Protein AF-A0A8T7J4Q7-F1 (afdb_monomer_lite)

Structure (mmCIF, N/CA/C/O backbone):
data_AF-A0A8T7J4Q7-F1
#
_entry.id   AF-A0A8T7J4Q7-F1
#
loop_
_atom_site.group_PDB
_atom_site.id
_atom_site.type_symbol
_atom_site.label_atom_id
_atom_site.label_alt_id
_atom_site.label_comp_id
_atom_site.label_asym_id
_atom_site.label_entity_id
_atom_site.label_seq_id
_atom_site.pdbx_PDB_ins_code
_atom_site.Cartn_x
_atom_site.Cartn_y
_atom_site.Cartn_z
_atom_site.occupancy
_atom_site.B_iso_or_equiv
_atom_site.auth_seq_id
_atom_site.auth_comp_id
_atom_site.auth_asym_id
_atom_site.auth_atom_id
_atom_site.pdbx_PDB_model_num
ATOM 1 N N . MET A 1 1 ? 17.134 2.508 3.965 1.00 39.41 1 MET A N 1
ATOM 2 C CA . MET A 1 1 ? 16.760 1.079 3.930 1.00 39.41 1 MET A CA 1
ATOM 3 C C . MET A 1 1 ? 16.184 0.711 5.296 1.00 39.41 1 MET A C 1
ATOM 5 O O . MET A 1 1 ? 16.938 0.363 6.190 1.00 39.41 1 MET A O 1
ATOM 9 N N . PHE A 1 2 ? 14.876 0.899 5.500 1.00 41.16 2 PHE A N 1
ATOM 10 C CA . PHE A 1 2 ? 14.190 0.478 6.729 1.00 41.16 2 PHE A CA 1
ATOM 11 C C . PHE A 1 2 ? 13.672 -0.945 6.510 1.00 41.16 2 PHE A C 1
ATOM 13 O O . PHE A 1 2 ? 12.600 -1.142 5.948 1.00 41.16 2 PHE A O 1
ATOM 20 N N . TRP A 1 3 ? 14.474 -1.939 6.886 1.00 44.91 3 TRP A N 1
ATOM 21 C CA . TRP A 1 3 ? 14.018 -3.321 7.006 1.00 44.91 3 TRP A CA 1
ATOM 22 C C . TRP A 1 3 ? 13.414 -3.482 8.401 1.00 44.91 3 TRP A C 1
ATOM 24 O O . TRP A 1 3 ? 14.116 -3.812 9.352 1.00 44.91 3 TRP A O 1
ATOM 34 N N . ILE A 1 4 ? 12.117 -3.205 8.539 1.00 50.28 4 ILE A N 1
ATOM 35 C CA . ILE A 1 4 ? 11.367 -3.715 9.691 1.00 50.28 4 ILE A CA 1
ATOM 36 C C . ILE A 1 4 ? 11.291 -5.225 9.479 1.00 50.28 4 ILE A C 1
ATOM 38 O O . ILE A 1 4 ? 10.719 -5.696 8.495 1.00 50.28 4 ILE A O 1
ATOM 42 N N . SER A 1 5 ? 11.942 -5.987 10.354 1.00 59.53 5 SER A N 1
ATOM 43 C CA . SER A 1 5 ? 11.897 -7.445 10.283 1.00 59.53 5 SER A CA 1
ATOM 44 C C . SER A 1 5 ? 10.455 -7.919 10.508 1.00 59.53 5 SER A C 1
ATOM 46 O O . SER A 1 5 ? 9.722 -7.346 11.315 1.00 59.53 5 SER A O 1
ATOM 48 N N . LEU A 1 6 ? 10.027 -8.985 9.820 1.00 50.75 6 LEU A N 1
ATOM 49 C CA . LEU A 1 6 ? 8.694 -9.587 10.013 1.00 50.75 6 LEU A CA 1
ATOM 50 C C . LEU A 1 6 ? 8.395 -9.864 11.503 1.00 50.75 6 LEU A C 1
ATOM 52 O O . LEU A 1 6 ? 7.254 -9.785 11.946 1.00 50.75 6 LEU A O 1
ATOM 56 N N . GLN A 1 7 ? 9.444 -10.132 12.283 1.00 51.78 7 GLN A N 1
ATOM 57 C CA . GLN A 1 7 ? 9.413 -10.344 13.728 1.00 51.78 7 GLN A CA 1
ATOM 58 C C . GLN A 1 7 ? 9.022 -9.087 14.528 1.00 51.78 7 GLN A C 1
ATOM 60 O O . GLN A 1 7 ? 8.277 -9.198 15.500 1.00 51.78 7 GLN A O 1
ATOM 65 N N . GLU A 1 8 ? 9.458 -7.897 14.107 1.00 57.12 8 GLU A N 1
ATOM 66 C CA . GLU A 1 8 ? 9.048 -6.619 14.710 1.00 57.12 8 GLU A CA 1
ATOM 67 C C . GLU A 1 8 ? 7.617 -6.221 14.329 1.00 57.12 8 GLU A C 1
ATOM 69 O O . GLU A 1 8 ? 6.900 -5.611 15.117 1.00 57.12 8 GLU A O 1
ATOM 74 N N . LEU A 1 9 ? 7.147 -6.648 13.157 1.00 53.03 9 LEU A N 1
ATOM 75 C CA . LEU A 1 9 ? 5.741 -6.514 12.765 1.00 53.03 9 LEU A CA 1
ATOM 76 C C . LEU A 1 9 ? 4.823 -7.379 13.649 1.00 53.03 9 LEU A C 1
ATOM 78 O O . LEU A 1 9 ? 3.752 -6.933 14.061 1.00 53.03 9 LEU A O 1
ATOM 82 N N . PHE A 1 10 ? 5.263 -8.589 14.015 1.00 52.47 10 PHE A N 1
ATOM 83 C CA . PHE A 1 10 ? 4.540 -9.459 14.951 1.00 52.47 10 PHE A CA 1
ATOM 84 C C . PHE A 1 10 ? 4.626 -8.996 16.415 1.00 52.47 10 PHE A C 1
ATOM 86 O O . PHE A 1 10 ? 3.676 -9.213 17.172 1.00 52.47 10 PHE A O 1
ATOM 93 N N . SER A 1 11 ? 5.702 -8.316 16.828 1.00 56.88 11 SER A N 1
ATOM 94 C CA . SER A 1 11 ? 5.847 -7.787 18.196 1.00 56.88 11 SER A CA 1
ATOM 95 C C . SER A 1 11 ? 4.951 -6.573 18.489 1.00 56.88 11 SER A C 1
ATOM 97 O O . SER A 1 11 ? 4.742 -6.236 19.654 1.00 56.88 11 SER A O 1
ATOM 99 N N . LEU A 1 12 ? 4.343 -5.969 17.460 1.00 56.09 12 LEU A N 1
ATOM 100 C CA . LEU A 1 12 ? 3.261 -4.981 17.585 1.00 56.09 12 LEU A CA 1
ATOM 101 C C . LEU A 1 12 ? 1.886 -5.621 17.850 1.00 56.09 12 LEU A C 1
ATOM 103 O O . LEU A 1 12 ? 0.950 -4.933 18.261 1.00 56.09 12 LEU A O 1
ATOM 107 N N . GLY A 1 13 ? 1.753 -6.939 17.666 1.00 56.69 13 GLY A N 1
ATOM 108 C CA . GLY A 1 13 ? 0.523 -7.696 17.920 1.00 56.69 13 GLY A CA 1
ATOM 109 C C . GLY A 1 13 ? -0.084 -7.470 19.317 1.00 56.69 13 GLY A C 1
ATOM 110 O O . GLY A 1 13 ? -1.283 -7.203 19.404 1.00 56.69 13 GLY A O 1
ATOM 111 N N . PRO A 1 14 ? 0.703 -7.481 20.411 1.00 56.59 14 PRO A N 1
ATOM 112 C C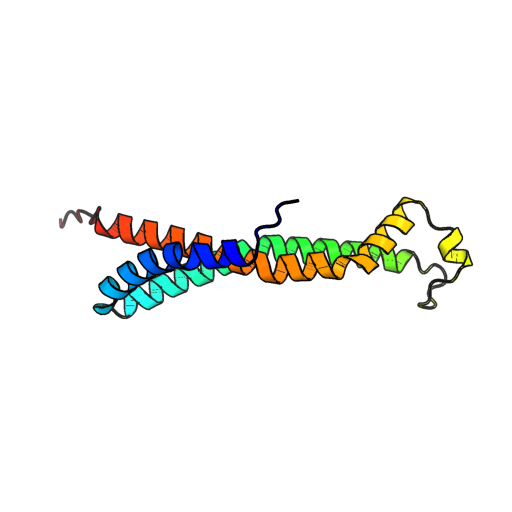A . PRO A 1 14 ? 0.230 -7.144 21.754 1.00 56.59 14 PRO A CA 1
ATOM 113 C C . PRO A 1 14 ? -0.262 -5.694 21.887 1.00 56.59 14 PRO A C 1
ATOM 115 O O . PRO A 1 14 ? -1.269 -5.448 22.549 1.00 56.59 14 PRO A O 1
ATOM 118 N N . PHE A 1 15 ? 0.395 -4.735 21.222 1.00 56.47 15 PHE A N 1
ATOM 119 C CA . PHE A 1 15 ? 0.007 -3.317 21.243 1.00 56.47 15 PHE A CA 1
ATOM 120 C C . PHE A 1 15 ? -1.309 -3.043 20.509 1.00 56.47 15 PHE A C 1
ATOM 122 O O . PHE A 1 15 ? -2.003 -2.088 20.847 1.00 56.47 15 PHE A O 1
ATOM 129 N N . LEU A 1 16 ? -1.684 -3.891 19.549 1.00 57.06 16 LEU A N 1
ATOM 130 C CA . LEU A 1 16 ? -2.995 -3.873 18.892 1.00 57.06 16 LEU A CA 1
ATOM 131 C C . LEU A 1 16 ? -4.040 -4.664 19.684 1.00 57.06 16 LEU A C 1
ATOM 133 O O . LEU A 1 16 ? -5.187 -4.234 19.808 1.00 57.06 16 LEU A O 1
ATOM 137 N N . ALA A 1 17 ? -3.643 -5.797 20.265 1.00 59.12 17 ALA A N 1
ATOM 138 C CA . ALA A 1 17 ? -4.536 -6.678 21.005 1.00 59.12 17 ALA A CA 1
ATOM 139 C C . ALA A 1 17 ? -5.095 -6.024 22.273 1.00 59.12 17 ALA A C 1
ATOM 141 O O . ALA A 1 17 ? -6.263 -6.229 22.578 1.00 59.12 17 ALA A O 1
ATOM 142 N N . ILE A 1 18 ? -4.312 -5.214 22.991 1.00 60.59 18 ILE A N 1
ATOM 143 C CA . ILE A 1 18 ? -4.755 -4.535 24.221 1.00 60.59 18 ILE A CA 1
ATOM 144 C C . ILE A 1 18 ? -5.899 -3.535 23.956 1.00 60.59 18 ILE A C 1
ATOM 146 O O . ILE A 1 18 ? -6.964 -3.690 24.560 1.00 60.59 18 ILE A O 1
ATOM 150 N N . PRO A 1 19 ? -5.768 -2.544 23.053 1.00 62.34 19 PRO A N 1
ATOM 151 C CA . PRO A 1 19 ? -6.861 -1.624 22.754 1.00 62.34 19 PRO A CA 1
ATOM 152 C C . PRO A 1 19 ? -8.058 -2.336 22.112 1.00 62.34 19 PRO A C 1
ATOM 154 O O . PRO A 1 19 ? -9.194 -2.059 22.493 1.00 62.34 19 PRO A O 1
ATOM 157 N N . ILE A 1 20 ? -7.831 -3.318 21.229 1.00 63.97 20 ILE A N 1
ATOM 158 C CA . ILE A 1 20 ? -8.913 -4.138 20.662 1.00 63.97 20 ILE A CA 1
ATOM 159 C C . ILE A 1 20 ? -9.635 -4.930 21.759 1.00 63.97 20 ILE A C 1
ATOM 161 O O . ILE A 1 20 ? -10.859 -4.982 21.755 1.00 63.97 20 ILE A O 1
ATOM 165 N N . PHE A 1 21 ? -8.926 -5.516 22.725 1.00 63.06 21 PHE A N 1
ATOM 166 C CA . PHE A 1 21 ? -9.514 -6.271 23.832 1.00 63.06 21 PHE A CA 1
ATOM 167 C C . PHE A 1 21 ? -10.349 -5.371 24.745 1.00 63.06 21 PHE A C 1
ATOM 169 O O . PHE A 1 21 ? -11.492 -5.711 25.047 1.00 63.06 21 PHE A O 1
ATOM 176 N N . PHE A 1 22 ? -9.842 -4.193 25.120 1.00 62.59 22 PHE A N 1
ATOM 177 C CA . PHE A 1 22 ? -10.593 -3.227 25.928 1.00 62.59 22 PHE A CA 1
ATOM 178 C C . PHE A 1 22 ? -11.835 -2.704 25.197 1.00 62.59 22 PHE A C 1
ATOM 180 O O . PHE A 1 22 ? -12.916 -2.648 25.787 1.00 62.59 22 PHE A O 1
ATOM 187 N N . VAL A 1 23 ? -11.722 -2.400 23.901 1.00 61.69 23 VAL A N 1
ATOM 188 C CA . VAL A 1 23 ? -12.867 -2.009 23.069 1.00 61.69 23 VAL A CA 1
ATOM 189 C C . VAL A 1 23 ? -13.857 -3.168 22.947 1.00 61.69 23 VAL A C 1
ATOM 191 O O . VAL A 1 23 ? -15.039 -2.966 23.193 1.00 61.69 23 VAL A O 1
ATOM 194 N N . CYS A 1 24 ? -13.414 -4.392 22.659 1.00 59.53 24 CYS A N 1
ATOM 195 C CA . CYS A 1 24 ? -14.267 -5.577 22.532 1.00 59.53 24 CYS A CA 1
ATOM 196 C C . CYS A 1 24 ? -14.989 -5.941 23.834 1.00 59.53 24 CYS A C 1
ATOM 198 O O . CYS A 1 24 ? -16.175 -6.262 23.788 1.00 59.53 24 CYS A O 1
ATOM 200 N N . VAL A 1 25 ? -14.321 -5.867 24.990 1.00 61.28 25 VAL A N 1
ATOM 201 C CA . VAL A 1 25 ? -14.928 -6.109 26.311 1.00 61.28 25 VAL A CA 1
ATOM 202 C C . VAL A 1 25 ? -16.000 -5.061 26.615 1.00 61.28 25 VAL A C 1
ATOM 204 O O . VAL A 1 25 ? -17.070 -5.413 27.108 1.00 61.28 25 VAL A O 1
ATOM 207 N N . TRP A 1 26 ? -15.772 -3.796 26.256 1.00 58.22 26 TRP A N 1
ATOM 208 C CA . TRP A 1 26 ? -16.716 -2.709 26.535 1.00 58.22 26 TRP A CA 1
ATOM 209 C C . TRP A 1 26 ? -17.878 -2.643 25.530 1.00 58.22 26 TRP A C 1
ATOM 211 O O . TRP A 1 26 ? -19.033 -2.388 25.871 1.00 58.22 26 TRP A O 1
ATOM 221 N N . VAL A 1 27 ? -17.597 -2.969 24.273 1.00 54.69 27 VAL A N 1
ATOM 222 C CA . VAL A 1 27 ? -18.572 -3.080 23.189 1.00 54.69 27 VAL A CA 1
ATOM 223 C C . VAL A 1 27 ? -19.431 -4.345 23.304 1.00 54.69 27 VAL A C 1
ATOM 225 O O . VAL A 1 27 ? -20.530 -4.380 22.745 1.00 54.69 27 VAL A O 1
ATOM 228 N N . ARG A 1 28 ? -19.007 -5.353 24.079 1.00 49.62 28 ARG A N 1
ATOM 229 C CA . ARG A 1 28 ? -19.742 -6.609 24.327 1.00 49.62 28 ARG A CA 1
ATOM 230 C C . ARG A 1 28 ? -21.185 -6.396 24.816 1.00 49.62 28 ARG A C 1
ATOM 232 O O . ARG A 1 28 ? -22.010 -7.286 24.645 1.00 49.62 28 ARG A O 1
ATOM 239 N N . GLY A 1 29 ? -21.523 -5.210 25.338 1.00 54.88 29 GLY A N 1
ATOM 240 C CA . GLY A 1 29 ? -22.896 -4.817 25.688 1.00 54.88 29 GLY A CA 1
ATOM 241 C C . GLY A 1 29 ? -23.720 -4.130 24.581 1.00 54.88 29 GLY A C 1
ATOM 242 O O . GLY A 1 29 ? -24.930 -3.983 24.727 1.00 54.88 29 GLY A O 1
ATOM 243 N N . ARG A 1 30 ? -23.118 -3.681 23.468 1.00 61.22 30 ARG A N 1
ATOM 244 C CA . ARG A 1 30 ? -23.790 -2.928 22.389 1.00 61.22 30 ARG A CA 1
ATOM 245 C C .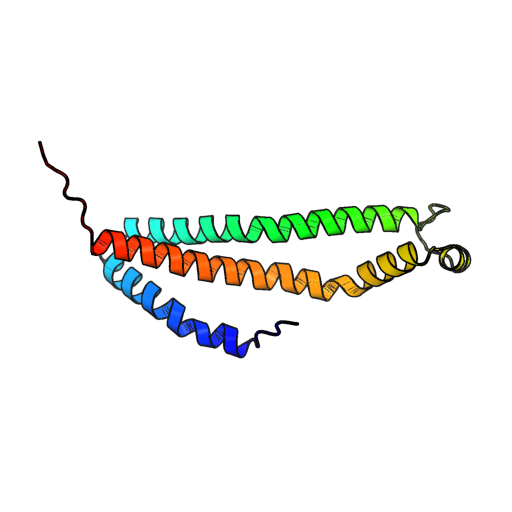 ARG A 1 30 ? -23.241 -3.316 21.011 1.00 61.22 30 ARG A C 1
ATOM 247 O O . ARG A 1 30 ? -22.346 -2.654 20.493 1.00 61.22 30 ARG A O 1
ATOM 254 N N . LYS A 1 31 ? -23.857 -4.311 20.355 1.00 62.56 31 LYS A N 1
ATOM 255 C CA . LYS A 1 31 ? -23.528 -4.768 18.979 1.00 62.56 31 LYS A CA 1
ATOM 256 C C . LYS A 1 31 ? -23.307 -3.622 17.971 1.00 62.56 31 LYS A C 1
ATOM 258 O O . LYS A 1 31 ? -22.412 -3.698 17.138 1.00 62.56 31 LYS A O 1
ATOM 263 N N . ARG A 1 32 ? -24.070 -2.526 18.084 1.00 67.31 32 ARG A N 1
ATOM 264 C CA . ARG A 1 32 ? -23.936 -1.327 17.230 1.00 67.31 32 ARG A CA 1
ATOM 265 C C . ARG A 1 32 ? -22.586 -0.607 17.379 1.00 67.31 32 ARG A C 1
ATOM 267 O O . ARG A 1 32 ? -22.095 -0.042 16.411 1.00 67.31 32 ARG A O 1
ATOM 274 N N . GLY A 1 33 ? -21.978 -0.635 18.567 1.00 68.56 33 GLY A N 1
ATOM 275 C CA . GLY A 1 33 ? -20.671 -0.023 18.822 1.00 68.56 33 GLY A CA 1
ATOM 276 C C . GLY A 1 33 ? -19.520 -0.771 18.148 1.00 68.56 33 GLY A C 1
ATOM 277 O O . GLY A 1 33 ? -18.585 -0.128 17.683 1.00 68.56 33 GLY A O 1
ATOM 278 N N . PHE A 1 34 ? -19.626 -2.102 18.035 1.00 72.44 34 PHE A N 1
ATOM 279 C CA . PHE A 1 34 ? -18.617 -2.942 17.376 1.00 72.44 34 PHE A CA 1
ATOM 280 C C . PHE A 1 34 ? -18.585 -2.678 15.887 1.00 72.44 34 PHE A C 1
ATOM 282 O O . PHE A 1 34 ? -17.531 -2.413 15.323 1.00 72.44 34 PHE A O 1
ATOM 289 N N . VAL A 1 35 ? -19.768 -2.710 15.272 1.00 78.19 35 VAL A N 1
ATOM 290 C CA . VAL A 1 35 ? -19.924 -2.473 13.840 1.00 78.19 35 VAL A CA 1
ATOM 291 C C . VAL A 1 35 ? -19.423 -1.075 13.486 1.00 78.19 35 VAL A C 1
ATOM 293 O O . VAL A 1 35 ? -18.666 -0.937 12.535 1.00 78.19 35 VAL A O 1
ATOM 296 N N . GLY A 1 36 ? -19.755 -0.056 14.288 1.00 79.19 36 GLY A N 1
ATOM 297 C CA . GLY A 1 36 ? -19.255 1.304 14.075 1.00 79.19 36 GLY A CA 1
ATOM 298 C C . GLY A 1 36 ? -17.733 1.424 14.201 1.00 79.19 36 GLY A C 1
ATOM 299 O O . GLY A 1 36 ? -17.112 2.095 13.384 1.00 79.19 36 GLY A O 1
ATOM 300 N N . PHE A 1 37 ? -17.127 0.750 15.182 1.00 81.88 37 PHE A N 1
ATOM 301 C CA . PHE A 1 37 ? -15.671 0.723 15.341 1.00 81.88 37 PHE A CA 1
ATOM 302 C C . PHE A 1 37 ? -14.988 0.018 14.165 1.00 81.88 37 PHE A C 1
ATOM 304 O O . PHE A 1 37 ? -14.113 0.598 13.530 1.00 81.88 37 PHE A O 1
ATOM 311 N N . ALA A 1 38 ? -15.421 -1.202 13.837 1.00 80.88 38 ALA A N 1
ATOM 312 C CA . ALA A 1 38 ? -14.860 -1.974 12.736 1.00 80.88 38 ALA A CA 1
ATOM 313 C C . ALA A 1 38 ? -14.984 -1.209 11.412 1.00 80.88 38 ALA A C 1
ATOM 315 O O . ALA A 1 38 ? -14.008 -1.082 10.682 1.00 80.88 38 ALA A O 1
ATOM 316 N N . MET A 1 39 ? -16.154 -0.628 11.138 1.00 85.06 39 MET A N 1
ATOM 317 C CA . MET A 1 39 ? -16.385 0.163 9.933 1.00 85.06 39 MET A CA 1
ATOM 318 C C . MET A 1 39 ? -15.484 1.403 9.878 1.00 85.06 39 MET A C 1
ATOM 320 O O . MET A 1 39 ? -14.904 1.670 8.832 1.00 85.06 39 MET A O 1
ATOM 324 N N . ALA A 1 40 ? -15.305 2.124 10.991 1.00 85.19 40 ALA A N 1
ATOM 325 C CA . ALA A 1 40 ? -14.397 3.270 11.050 1.00 85.19 40 ALA A CA 1
ATOM 326 C C . ALA A 1 40 ? -12.937 2.866 10.786 1.00 85.19 40 ALA A C 1
ATOM 328 O O . ALA A 1 40 ? -12.249 3.532 10.014 1.00 85.19 40 ALA A O 1
ATOM 329 N N . VAL A 1 41 ? -12.482 1.756 11.378 1.00 87.31 41 VAL A N 1
ATOM 330 C CA . VAL A 1 41 ? -11.125 1.229 11.173 1.00 87.31 41 VAL A CA 1
ATOM 331 C C . VAL A 1 41 ? -10.916 0.806 9.722 1.00 87.31 41 VAL A C 1
ATOM 333 O O . VAL A 1 41 ? -9.944 1.238 9.110 1.00 87.31 41 VAL A O 1
ATOM 336 N N . PHE A 1 42 ? -11.824 0.008 9.153 1.00 87.19 42 PHE A N 1
ATOM 337 C CA . PHE A 1 42 ? -11.703 -0.470 7.774 1.00 87.19 42 PHE A CA 1
ATOM 338 C C . PHE A 1 42 ? -11.755 0.668 6.756 1.00 87.19 42 PHE A C 1
ATOM 340 O O . PHE A 1 42 ? -10.934 0.695 5.844 1.00 87.19 42 PHE A O 1
ATOM 347 N N . LEU A 1 43 ? -12.680 1.619 6.917 1.00 91.62 43 LEU A N 1
ATOM 348 C CA . LEU A 1 43 ? -12.808 2.745 5.992 1.00 91.62 43 LEU A CA 1
ATOM 349 C C . LEU A 1 43 ? -11.567 3.646 6.048 1.00 91.62 43 LEU A C 1
ATOM 351 O O . LEU A 1 43 ? -11.030 4.021 5.011 1.00 91.62 43 LEU A O 1
ATOM 355 N N . SER A 1 44 ? -11.080 3.947 7.255 1.00 91.00 44 SER A N 1
ATOM 356 C CA . SER A 1 44 ? -9.854 4.727 7.453 1.00 91.00 44 SER A CA 1
ATOM 357 C C . SER A 1 44 ? -8.637 4.011 6.865 1.00 91.00 44 SER A C 1
ATOM 359 O O . SER A 1 44 ? -7.853 4.622 6.141 1.00 91.00 44 SER A O 1
ATOM 361 N N . ALA A 1 45 ? -8.505 2.706 7.110 1.00 89.00 45 ALA A N 1
ATOM 362 C CA . ALA A 1 45 ? -7.392 1.921 6.593 1.00 89.00 45 ALA A CA 1
ATOM 363 C C . ALA A 1 45 ? -7.403 1.874 5.060 1.00 89.00 45 ALA A C 1
ATOM 365 O O . ALA A 1 45 ? -6.358 2.066 4.447 1.00 89.00 45 ALA A O 1
ATOM 366 N N . ALA A 1 46 ? -8.577 1.686 4.450 1.00 89.62 46 ALA A N 1
ATOM 367 C CA . ALA A 1 46 ? -8.737 1.684 2.999 1.00 89.62 46 ALA A CA 1
ATOM 368 C C . ALA A 1 46 ? -8.378 3.039 2.373 1.00 89.62 46 ALA A C 1
ATOM 370 O O . ALA A 1 46 ? -7.704 3.082 1.351 1.00 89.62 46 ALA A O 1
ATOM 371 N N . LEU A 1 47 ? -8.786 4.151 2.990 1.00 92.50 47 LEU A N 1
ATOM 372 C CA . LEU A 1 47 ? -8.457 5.490 2.493 1.00 92.50 47 LEU A CA 1
ATOM 373 C C . LEU A 1 47 ? -6.956 5.787 2.589 1.00 92.50 47 LEU A C 1
ATOM 375 O O . LEU A 1 47 ? -6.372 6.323 1.651 1.00 92.50 47 LEU A O 1
ATOM 379 N N . ILE A 1 48 ? -6.325 5.417 3.705 1.00 90.12 48 ILE A N 1
ATOM 380 C CA . ILE A 1 48 ? -4.888 5.633 3.916 1.00 90.12 48 ILE A CA 1
ATOM 381 C C . ILE A 1 48 ? -4.060 4.760 2.966 1.00 90.12 48 ILE A C 1
ATOM 383 O O . ILE A 1 48 ? -3.062 5.235 2.427 1.00 90.12 48 ILE A O 1
ATOM 387 N N . SER A 1 49 ? -4.457 3.504 2.736 1.00 91.38 49 SER A N 1
ATOM 388 C CA . SER A 1 49 ? -3.734 2.603 1.832 1.00 91.38 49 SER A CA 1
ATOM 389 C C . SER A 1 49 ? -3.978 2.904 0.353 1.00 91.38 49 SER A C 1
ATOM 391 O O . SER A 1 49 ? -3.105 2.622 -0.464 1.00 91.38 49 SER A O 1
ATOM 393 N N . ALA A 1 50 ? -5.112 3.516 -0.006 1.00 90.38 50 ALA A N 1
ATOM 394 C CA . ALA A 1 50 ? -5.430 3.846 -1.393 1.00 90.38 50 ALA A CA 1
ATOM 395 C C . ALA A 1 50 ? -4.416 4.809 -2.025 1.00 90.38 50 ALA A C 1
ATOM 397 O O . ALA A 1 50 ? -4.059 4.628 -3.183 1.00 90.38 50 ALA A O 1
ATOM 398 N N . ILE A 1 51 ? -3.921 5.804 -1.281 1.00 90.31 51 ILE A N 1
ATOM 399 C CA . ILE A 1 51 ? -2.987 6.818 -1.802 1.00 90.31 51 ILE A CA 1
ATOM 400 C C . ILE A 1 51 ? -1.671 6.203 -2.318 1.00 90.31 51 ILE A C 1
ATOM 402 O O . ILE A 1 51 ? -1.359 6.399 -3.491 1.00 90.31 51 ILE A O 1
ATOM 406 N N . PRO A 1 52 ? -0.885 5.462 -1.510 1.00 89.19 52 PRO A N 1
ATOM 407 C CA . PRO A 1 52 ? 0.369 4.872 -1.979 1.00 89.19 52 PRO A CA 1
ATOM 408 C C . PRO A 1 52 ? 0.151 3.825 -3.077 1.00 89.19 52 PRO A C 1
ATOM 410 O O . PRO A 1 52 ? 0.979 3.718 -3.976 1.00 89.19 52 PRO A O 1
ATOM 413 N N . ILE A 1 53 ? -0.969 3.094 -3.042 1.00 90.31 53 ILE A N 1
ATOM 414 C CA . ILE A 1 53 ? -1.330 2.146 -4.103 1.00 90.31 53 ILE A CA 1
ATOM 415 C C . ILE A 1 53 ? -1.609 2.888 -5.416 1.00 90.31 53 ILE A C 1
ATOM 417 O O . ILE A 1 53 ? -1.092 2.498 -6.456 1.00 90.31 53 ILE A O 1
ATOM 421 N N . LEU A 1 54 ? -2.383 3.974 -5.382 1.00 92.31 54 LEU A N 1
ATOM 422 C CA . LEU A 1 54 ? -2.665 4.790 -6.566 1.00 92.31 54 LEU A CA 1
ATOM 423 C C . LEU A 1 54 ? -1.398 5.424 -7.137 1.00 92.31 54 LEU A C 1
ATOM 425 O O . LEU A 1 54 ? -1.216 5.413 -8.347 1.00 92.31 54 LEU A O 1
ATOM 429 N N . LEU A 1 55 ? -0.518 5.949 -6.282 1.00 90.12 55 LEU A N 1
ATOM 430 C CA . LEU A 1 55 ? 0.757 6.517 -6.721 1.00 90.12 55 LEU A CA 1
ATOM 431 C C . LEU A 1 55 ? 1.637 5.471 -7.408 1.00 90.12 55 LEU A C 1
ATOM 433 O O . LEU A 1 55 ? 2.231 5.776 -8.436 1.00 90.12 55 LEU A O 1
ATOM 437 N N . LEU A 1 56 ? 1.676 4.242 -6.884 1.00 90.50 5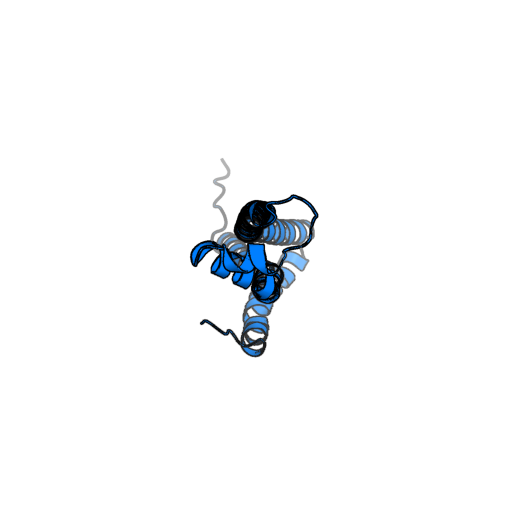6 LEU A N 1
ATOM 438 C CA . LEU A 1 56 ? 2.378 3.139 -7.536 1.00 90.50 56 LEU A CA 1
ATOM 439 C C . LEU A 1 56 ? 1.766 2.820 -8.907 1.00 90.50 56 LEU A C 1
ATOM 441 O O . LEU A 1 56 ? 2.500 2.696 -9.875 1.00 90.50 56 LEU A O 1
ATOM 445 N N . LEU A 1 57 ? 0.437 2.729 -9.007 1.00 89.75 57 LEU A N 1
ATOM 446 C CA . LEU A 1 57 ? -0.241 2.435 -10.275 1.00 89.75 57 LEU A CA 1
ATOM 447 C C . LEU A 1 57 ? -0.009 3.522 -11.334 1.00 89.75 57 LEU A C 1
ATOM 449 O O . LEU A 1 57 ? 0.127 3.207 -12.512 1.00 89.75 57 LEU A O 1
ATOM 453 N N . ILE A 1 58 ? 0.038 4.792 -10.926 1.00 91.31 58 ILE A N 1
ATOM 454 C CA . ILE A 1 58 ? 0.348 5.910 -11.829 1.00 91.31 58 ILE A CA 1
ATOM 455 C C . ILE A 1 58 ? 1.793 5.814 -12.326 1.00 91.31 58 ILE A C 1
ATOM 457 O O . ILE A 1 58 ? 2.037 5.993 -13.515 1.00 91.31 58 ILE A O 1
ATOM 461 N N . ASP A 1 59 ? 2.733 5.526 -11.427 1.00 89.06 59 ASP A N 1
ATOM 462 C CA . ASP A 1 59 ? 4.149 5.362 -11.764 1.00 89.06 59 ASP A CA 1
ATOM 463 C C . ASP A 1 59 ? 4.373 4.168 -12.705 1.00 89.06 59 ASP A C 1
ATOM 465 O O . ASP A 1 59 ? 5.089 4.284 -13.693 1.00 89.06 59 ASP A O 1
ATOM 469 N N . GLU A 1 60 ? 3.686 3.049 -12.461 1.00 88.69 60 GLU A N 1
ATOM 470 C CA . GLU A 1 60 ? 3.696 1.888 -13.356 1.00 88.69 60 GLU A CA 1
ATOM 471 C C . GLU A 1 60 ? 3.142 2.226 -14.739 1.00 88.69 60 GLU A C 1
ATOM 473 O O . GLU A 1 60 ? 3.759 1.885 -15.743 1.00 88.69 60 GLU A O 1
ATOM 478 N N . TRP A 1 61 ? 2.013 2.932 -14.799 1.00 89.06 61 TRP A N 1
ATOM 479 C CA . TRP A 1 61 ? 1.421 3.335 -16.069 1.00 89.06 61 TRP A CA 1
ATOM 480 C C . TRP A 1 61 ? 2.343 4.260 -16.867 1.00 89.06 61 TRP A C 1
ATOM 482 O O . TRP A 1 61 ? 2.447 4.131 -18.085 1.00 89.06 61 TRP A O 1
ATOM 492 N N . HIS A 1 62 ? 3.038 5.176 -16.190 1.00 89.25 62 HIS A N 1
ATOM 493 C CA . HIS A 1 62 ? 4.005 6.055 -16.837 1.00 89.25 62 HIS A CA 1
ATOM 494 C C . HIS A 1 62 ? 5.221 5.277 -17.358 1.00 89.25 62 HIS A C 1
ATOM 496 O O . HIS A 1 62 ? 5.610 5.449 -18.510 1.00 89.25 62 HIS A O 1
ATOM 502 N N . LEU A 1 63 ? 5.762 4.363 -16.550 1.00 88.56 63 LEU A N 1
ATOM 503 C CA . LEU A 1 63 ? 6.894 3.519 -16.923 1.00 88.56 63 LEU A CA 1
ATOM 504 C C . LEU A 1 63 ? 6.561 2.590 -18.101 1.00 88.56 63 LEU A C 1
ATOM 506 O O . LEU A 1 63 ? 7.374 2.420 -19.005 1.00 88.56 63 LEU A O 1
ATOM 510 N N . GLU A 1 64 ? 5.354 2.018 -18.128 1.00 87.25 64 GLU A N 1
ATOM 511 C CA . GLU A 1 64 ? 4.871 1.213 -19.256 1.00 87.25 64 GLU A CA 1
ATOM 512 C C . GLU A 1 64 ? 4.782 2.028 -20.548 1.00 87.25 64 GLU A C 1
ATOM 514 O O . GLU A 1 64 ? 5.144 1.524 -21.610 1.00 87.25 64 GLU A O 1
ATOM 519 N N . GLN A 1 65 ? 4.345 3.289 -20.471 1.00 87.69 65 GLN A N 1
ATOM 520 C CA . GLN A 1 65 ? 4.327 4.174 -21.637 1.00 87.69 65 GLN A CA 1
ATOM 521 C C . GLN A 1 65 ? 5.730 4.464 -22.157 1.00 87.69 65 GLN A C 1
ATOM 523 O O . GLN A 1 65 ? 5.944 4.401 -23.362 1.00 87.69 65 GLN A O 1
ATOM 528 N N . GLU A 1 66 ? 6.682 4.762 -21.275 1.00 86.88 66 GLU A N 1
ATOM 529 C CA . GLU A 1 66 ? 8.063 5.016 -21.689 1.00 86.88 66 GLU A CA 1
ATOM 530 C C . GLU A 1 66 ? 8.708 3.783 -22.322 1.00 86.88 66 GLU A C 1
ATOM 532 O O . GLU A 1 66 ? 9.404 3.897 -23.326 1.00 86.88 66 GLU A O 1
ATOM 537 N N . ILE A 1 67 ? 8.427 2.593 -21.794 1.00 86.69 67 ILE A N 1
ATOM 538 C CA . ILE A 1 67 ? 8.986 1.341 -22.313 1.00 86.69 67 ILE A CA 1
ATOM 539 C C . ILE A 1 67 ? 8.349 0.938 -23.636 1.00 86.69 67 ILE A C 1
ATOM 541 O O . ILE A 1 67 ? 9.043 0.429 -24.515 1.00 86.69 67 ILE A O 1
ATOM 545 N N . ALA A 1 68 ? 7.059 1.212 -23.821 1.00 85.19 68 ALA A N 1
ATOM 546 C CA . ALA A 1 68 ? 6.400 1.018 -25.107 1.00 85.19 68 ALA A CA 1
ATOM 547 C C . ALA A 1 68 ? 7.024 1.879 -26.221 1.00 85.19 68 ALA A C 1
ATOM 549 O O . ALA A 1 68 ? 6.980 1.485 -27.378 1.00 85.19 68 ALA A O 1
ATOM 550 N N . LEU A 1 69 ? 7.636 3.024 -25.889 1.00 85.69 69 LEU A N 1
ATOM 551 C CA . LEU A 1 69 ? 8.345 3.876 -26.854 1.00 85.69 69 LEU A CA 1
ATOM 552 C C . LEU A 1 69 ? 9.754 3.365 -27.206 1.00 85.69 69 LEU A C 1
ATOM 554 O O . LEU A 1 69 ? 10.357 3.859 -28.160 1.00 85.69 69 LEU A O 1
ATOM 558 N N . LEU A 1 70 ? 10.289 2.400 -26.448 1.00 84.88 70 LEU A N 1
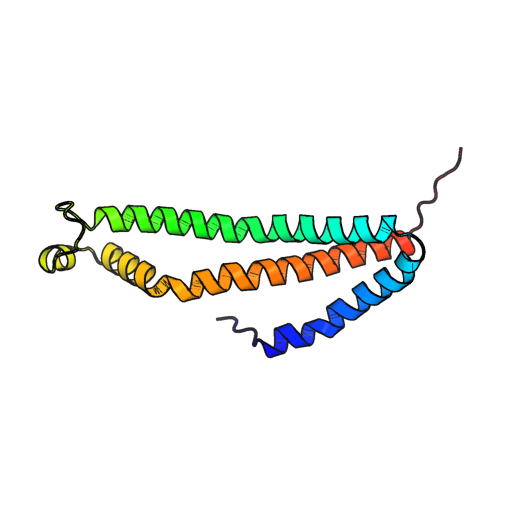ATOM 559 C CA . LEU A 1 70 ? 11.595 1.787 -26.722 1.00 84.88 70 LEU A CA 1
ATOM 560 C C . LEU A 1 70 ? 11.550 0.775 -27.868 1.00 84.88 70 LEU A C 1
ATOM 562 O O . LEU A 1 70 ? 12.603 0.464 -28.425 1.00 84.88 70 LEU A O 1
ATOM 566 N N . ASP A 1 71 ? 10.357 0.275 -28.186 1.00 85.69 71 ASP A N 1
ATOM 567 C CA . ASP A 1 71 ? 10.056 -0.505 -29.385 1.00 85.69 71 ASP A CA 1
ATOM 568 C C . ASP A 1 71 ? 9.834 0.473 -30.550 1.00 85.69 71 ASP A C 1
ATOM 570 O O . ASP A 1 71 ? 8.786 1.116 -30.660 1.00 85.69 71 ASP A O 1
ATOM 574 N N . ARG A 1 72 ? 10.878 0.695 -31.356 1.00 81.50 72 ARG A N 1
ATOM 575 C CA . ARG A 1 72 ? 10.887 1.763 -32.367 1.00 81.50 72 ARG A CA 1
ATOM 576 C C . ARG A 1 72 ? 10.314 1.300 -33.695 1.00 81.50 72 ARG A C 1
ATOM 578 O O . ARG A 1 72 ? 9.811 2.139 -34.448 1.00 81.50 72 ARG A O 1
ATOM 585 N N . ASP A 1 73 ? 10.424 0.015 -34.003 1.00 85.31 73 ASP A N 1
ATOM 586 C CA . ASP A 1 73 ? 9.835 -0.583 -35.199 1.00 85.31 73 ASP A CA 1
ATOM 587 C C . ASP A 1 73 ? 8.412 -1.122 -34.968 1.00 85.31 73 ASP A C 1
ATOM 589 O O . ASP A 1 73 ? 7.665 -1.298 -35.938 1.00 85.31 73 ASP A O 1
ATOM 593 N N . GLY A 1 74 ? 7.986 -1.245 -33.706 1.00 82.62 74 GLY A N 1
ATOM 594 C CA . GLY A 1 74 ? 6.630 -1.608 -33.309 1.00 82.62 74 GLY A CA 1
ATOM 595 C C . GLY A 1 74 ? 6.338 -3.092 -33.498 1.00 82.62 74 GLY A C 1
ATOM 596 O O . GLY A 1 74 ? 5.171 -3.464 -33.682 1.00 82.62 74 GLY A O 1
ATOM 597 N N . ASP A 1 75 ? 7.374 -3.932 -33.529 1.00 86.56 75 ASP A N 1
ATOM 598 C CA . ASP A 1 75 ? 7.248 -5.371 -33.746 1.00 86.56 75 ASP A CA 1
ATOM 599 C C . ASP A 1 75 ? 6.971 -6.160 -32.447 1.00 86.56 75 ASP A C 1
ATOM 601 O O . ASP A 1 75 ? 6.638 -7.352 -32.492 1.00 86.56 75 ASP A O 1
ATOM 605 N N . GLY A 1 76 ? 7.009 -5.476 -31.297 1.00 80.69 76 GLY A N 1
ATOM 606 C CA . GLY A 1 76 ? 6.767 -6.023 -29.966 1.00 80.69 76 GLY A CA 1
ATOM 607 C C . GLY A 1 76 ? 7.979 -6.714 -29.337 1.00 80.69 76 GLY A C 1
ATOM 608 O O . GLY A 1 76 ? 7.827 -7.350 -28.287 1.00 80.69 76 GLY A O 1
ATOM 609 N N . ILE A 1 77 ? 9.162 -6.644 -29.954 1.00 83.69 77 ILE A N 1
ATOM 610 C CA . ILE A 1 77 ? 10.390 -7.306 -29.514 1.00 83.69 77 ILE A CA 1
ATOM 611 C C . ILE A 1 77 ? 11.566 -6.329 -29.594 1.00 83.69 77 ILE A C 1
ATOM 613 O O . ILE A 1 77 ? 12.030 -5.961 -30.659 1.00 83.69 77 ILE A O 1
ATOM 617 N N . TRP A 1 78 ? 12.188 -6.027 -28.453 1.00 85.00 78 TRP A N 1
ATOM 618 C CA . TRP A 1 78 ? 13.373 -5.163 -28.456 1.00 85.00 78 TRP A CA 1
ATOM 619 C C . TRP A 1 78 ? 14.595 -5.855 -29.063 1.00 85.00 78 TRP A C 1
ATOM 621 O O . TRP A 1 78 ? 15.222 -6.724 -28.437 1.00 85.00 78 TRP A O 1
ATOM 631 N N . SER A 1 79 ? 14.988 -5.421 -30.254 1.00 85.69 79 SER A N 1
ATOM 632 C CA . SER A 1 79 ? 16.177 -5.909 -30.944 1.00 85.69 79 SER A CA 1
ATOM 633 C C . SER A 1 79 ? 17.476 -5.422 -30.278 1.00 85.69 79 SER A C 1
ATOM 635 O O . SER A 1 79 ? 17.519 -4.429 -29.549 1.00 85.69 79 SER A O 1
ATOM 637 N N . ILE A 1 80 ? 18.591 -6.117 -30.530 1.00 85.50 80 ILE A N 1
ATOM 638 C CA . ILE A 1 80 ? 19.912 -5.732 -29.989 1.00 85.50 80 ILE A CA 1
ATOM 639 C C . ILE A 1 80 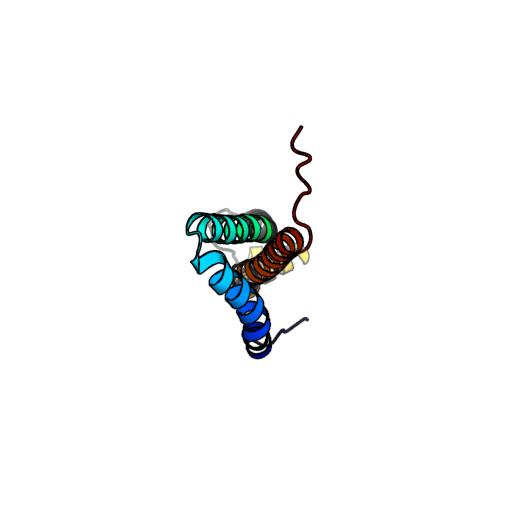? 20.354 -4.358 -30.524 1.00 85.50 80 ILE A C 1
ATOM 641 O O . ILE A 1 80 ? 21.048 -3.616 -29.826 1.00 85.50 80 ILE A O 1
ATOM 645 N N . ASP A 1 81 ? 19.966 -4.015 -31.751 1.00 85.00 81 ASP A N 1
ATOM 646 C CA . ASP A 1 81 ? 20.323 -2.739 -32.368 1.00 85.00 81 ASP A CA 1
ATOM 647 C C . ASP A 1 81 ? 19.515 -1.574 -31.776 1.00 85.00 81 ASP A C 1
ATOM 649 O O . ASP A 1 81 ? 20.077 -0.501 -31.547 1.00 85.00 81 ASP A O 1
ATOM 653 N N . GLU A 1 82 ? 18.250 -1.795 -31.409 1.00 83.00 82 GLU A N 1
ATOM 654 C CA . GLU A 1 82 ? 17.463 -0.818 -30.648 1.00 83.00 82 GLU A CA 1
ATOM 655 C C . GLU A 1 82 ? 18.025 -0.612 -29.246 1.00 83.00 82 GLU A C 1
ATOM 657 O O . GLU A 1 82 ? 18.259 0.531 -28.855 1.00 83.00 82 GLU A O 1
ATOM 662 N N . GLN A 1 83 ? 18.360 -1.696 -28.540 1.00 85.38 83 GLN A N 1
ATOM 663 C CA . GLN A 1 83 ? 18.969 -1.635 -27.207 1.00 85.38 83 GLN A CA 1
ATOM 664 C C . GLN A 1 83 ? 20.273 -0.823 -27.187 1.00 85.38 83 GLN A C 1
ATOM 666 O O . GLN A 1 83 ? 20.560 -0.115 -26.226 1.00 85.38 83 GLN A O 1
ATOM 671 N N . ARG A 1 84 ? 21.069 -0.881 -28.262 1.00 86.38 84 ARG A N 1
ATOM 672 C CA . ARG A 1 84 ? 22.304 -0.083 -28.407 1.00 86.38 84 ARG A CA 1
ATOM 673 C C . ARG A 1 84 ? 22.054 1.401 -28.641 1.00 86.38 84 ARG A C 1
ATOM 675 O O . ARG A 1 84 ? 22.955 2.209 -28.438 1.00 86.38 84 ARG A O 1
ATOM 682 N N . SER A 1 85 ? 20.867 1.740 -29.121 1.00 86.50 85 SER A N 1
ATOM 683 C CA . SER A 1 85 ? 20.463 3.107 -29.430 1.00 86.50 85 SER A CA 1
ATOM 684 C C . SER A 1 85 ? 19.701 3.780 -28.288 1.00 86.50 85 SER A C 1
ATOM 686 O O . SER A 1 85 ? 19.259 4.923 -28.446 1.00 86.50 85 SER A O 1
ATOM 688 N N . TRP A 1 86 ? 19.527 3.070 -27.171 1.00 89.12 86 TRP A N 1
ATOM 689 C CA . TRP A 1 86 ? 18.930 3.611 -25.965 1.00 89.12 86 TRP A CA 1
ATOM 690 C C . TRP A 1 86 ? 19.873 4.592 -25.282 1.00 89.12 86 TRP A C 1
ATOM 692 O O . TRP A 1 86 ? 21.088 4.396 -25.192 1.00 89.12 86 TRP A O 1
ATOM 702 N N . THR A 1 87 ? 19.288 5.657 -24.764 1.00 89.50 87 THR A N 1
ATOM 703 C CA . THR A 1 87 ? 19.953 6.569 -23.848 1.00 89.50 87 THR A CA 1
ATOM 704 C C . THR A 1 87 ? 20.195 5.892 -22.496 1.00 89.50 87 THR A C 1
ATOM 706 O O . THR A 1 87 ? 19.635 4.840 -22.163 1.00 89.50 87 THR A O 1
ATOM 709 N N . GLU A 1 88 ? 21.055 6.504 -21.684 1.00 89.00 88 GLU A N 1
ATOM 710 C CA . GLU A 1 88 ? 21.334 6.029 -20.326 1.00 89.00 88 GLU A CA 1
ATOM 711 C C . GLU A 1 88 ? 20.072 6.051 -19.441 1.00 89.00 88 GLU A C 1
ATOM 713 O O . GLU A 1 88 ? 19.880 5.168 -18.605 1.00 89.00 88 GLU A O 1
ATOM 718 N N . GLU A 1 89 ? 19.179 7.018 -19.670 1.00 86.75 89 GLU A N 1
ATOM 719 C CA . GLU A 1 89 ? 17.898 7.143 -18.971 1.00 86.75 89 GLU A CA 1
ATOM 720 C C . GLU A 1 89 ? 16.920 6.026 -19.361 1.00 86.75 89 GLU A C 1
ATOM 722 O O . GLU A 1 89 ? 16.404 5.330 -18.489 1.00 86.75 89 GLU A O 1
ATOM 727 N N . GLU A 1 90 ? 16.761 5.760 -20.658 1.00 87.50 90 GLU A N 1
ATOM 728 C CA . GLU A 1 90 ? 15.926 4.666 -21.179 1.00 87.50 90 GLU A CA 1
ATOM 729 C C . GLU A 1 90 ? 16.393 3.293 -20.662 1.00 87.50 90 GLU A C 1
ATOM 731 O O . GLU A 1 90 ? 15.595 2.472 -20.203 1.00 87.50 90 GLU A O 1
ATOM 736 N N . SER A 1 91 ? 17.710 3.071 -20.642 1.00 87.88 91 SER A N 1
ATOM 737 C CA . SER A 1 91 ? 18.310 1.843 -20.106 1.00 87.88 91 SER A CA 1
ATOM 738 C C . SER A 1 91 ? 18.032 1.671 -18.609 1.00 87.88 91 SER A C 1
ATOM 740 O O . SER A 1 91 ? 17.795 0.558 -18.129 1.00 87.88 91 SER A O 1
ATOM 742 N N . LYS A 1 92 ? 18.036 2.774 -17.853 1.00 87.88 92 LYS A N 1
ATOM 743 C CA . LYS A 1 92 ? 17.721 2.780 -16.423 1.00 87.88 92 LYS A CA 1
ATOM 744 C C . LYS A 1 92 ? 16.242 2.484 -16.170 1.00 87.88 92 LYS A C 1
ATOM 746 O O . LYS A 1 92 ? 15.945 1.712 -15.258 1.00 87.88 92 LYS A O 1
ATOM 751 N N . ASN A 1 93 ? 15.338 3.035 -16.976 1.00 86.50 93 ASN A N 1
ATOM 752 C CA . ASN A 1 93 ? 13.897 2.803 -16.854 1.00 86.50 93 ASN A CA 1
ATOM 753 C C . ASN A 1 93 ? 13.537 1.351 -17.209 1.00 86.50 93 ASN A C 1
ATOM 755 O O . ASN A 1 93 ? 12.779 0.710 -16.480 1.00 86.50 93 ASN A O 1
ATOM 759 N N . MET A 1 94 ? 14.185 0.767 -18.223 1.00 85.88 94 MET A N 1
ATOM 760 C CA . MET A 1 94 ? 14.055 -0.662 -18.534 1.00 85.88 94 MET A CA 1
ATOM 761 C C . MET A 1 94 ? 14.561 -1.555 -17.389 1.00 85.88 94 MET A C 1
ATOM 763 O O . MET A 1 94 ? 13.881 -2.494 -16.969 1.00 85.88 94 MET A O 1
ATOM 767 N N . ALA A 1 95 ? 15.734 -1.249 -16.822 1.00 86.38 95 ALA A N 1
ATOM 768 C CA . ALA A 1 95 ? 16.252 -1.982 -15.665 1.00 86.38 95 ALA A CA 1
ATOM 769 C C . ALA A 1 95 ? 15.309 -1.884 -14.454 1.00 86.38 95 ALA A C 1
ATOM 771 O O . ALA A 1 95 ? 15.134 -2.855 -13.713 1.00 86.38 95 ALA A O 1
ATOM 772 N N . TYR A 1 96 ? 14.678 -0.723 -14.272 1.00 84.12 96 TYR A N 1
ATOM 773 C CA . TYR A 1 96 ? 13.696 -0.498 -13.224 1.00 84.12 96 TYR A CA 1
ATOM 774 C C . TYR A 1 96 ? 12.443 -1.354 -13.416 1.00 84.12 96 TYR A C 1
ATOM 776 O O . TYR A 1 96 ? 12.040 -2.041 -12.483 1.00 84.12 96 TYR A O 1
ATOM 784 N N . TYR A 1 97 ? 11.889 -1.401 -14.628 1.00 84.38 97 TYR A N 1
ATOM 785 C CA . TYR A 1 97 ? 10.712 -2.208 -14.961 1.00 84.38 97 TYR A CA 1
ATOM 786 C C . TYR A 1 97 ? 10.922 -3.705 -14.747 1.00 84.38 97 TYR A C 1
ATOM 788 O O . TYR A 1 97 ? 10.076 -4.372 -14.150 1.00 84.38 97 TYR A O 1
ATOM 796 N N . ILE A 1 98 ? 12.085 -4.228 -15.145 1.00 83.00 98 ILE A N 1
ATOM 797 C CA . ILE A 1 98 ? 12.446 -5.636 -14.919 1.00 83.00 98 ILE A CA 1
ATOM 798 C C . ILE A 1 98 ? 12.608 -5.922 -13.415 1.00 83.00 98 ILE A C 1
ATOM 800 O O . ILE A 1 98 ? 12.233 -6.993 -12.933 1.00 83.00 98 ILE A O 1
ATOM 804 N N . GLY A 1 99 ? 13.156 -4.969 -12.655 1.00 80.19 99 GLY A N 1
ATOM 805 C CA . GLY A 1 99 ? 13.422 -5.104 -11.221 1.00 80.19 99 GLY A CA 1
ATOM 806 C C . GLY A 1 99 ? 12.239 -4.809 -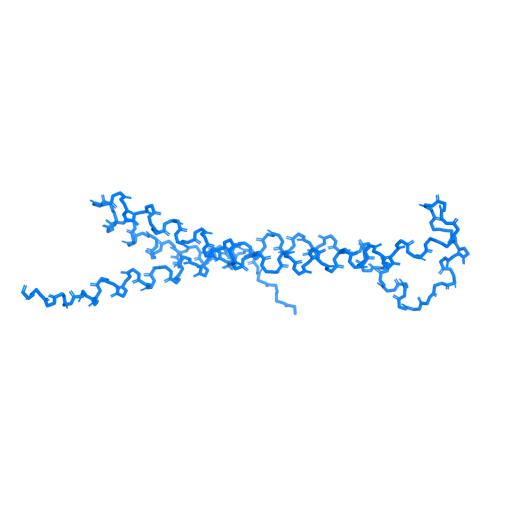10.289 1.00 80.19 99 GLY A C 1
ATOM 807 O O . GLY A 1 99 ? 12.353 -5.037 -9.081 1.00 80.19 99 GLY A O 1
ATOM 808 N N . ASP A 1 100 ? 11.106 -4.319 -10.800 1.00 78.94 100 ASP A N 1
ATOM 809 C CA . ASP A 1 100 ? 10.084 -3.663 -9.971 1.00 78.94 100 ASP A CA 1
ATOM 810 C C . ASP A 1 100 ? 9.242 -4.618 -9.099 1.00 78.94 100 ASP A C 1
ATOM 812 O O . ASP A 1 100 ? 8.549 -4.199 -8.169 1.00 78.94 100 ASP A O 1
ATOM 816 N N . GLY A 1 101 ? 9.317 -5.933 -9.335 1.00 73.19 101 GLY A N 1
ATOM 817 C CA . GLY A 1 101 ? 8.470 -6.921 -8.650 1.00 73.19 101 GLY A CA 1
ATOM 818 C C . GLY A 1 101 ? 8.526 -6.852 -7.115 1.00 73.19 101 GLY A C 1
ATOM 819 O O . GLY A 1 101 ? 7.506 -7.027 -6.443 1.00 73.19 101 GLY A O 1
ATOM 820 N N . GLY A 1 102 ? 9.692 -6.528 -6.543 1.00 73.94 102 GLY A N 1
ATOM 821 C CA . GLY A 1 102 ? 9.866 -6.386 -5.094 1.00 73.94 102 GLY A CA 1
ATOM 822 C C . GLY A 1 102 ? 9.192 -5.141 -4.505 1.00 73.94 102 GLY A C 1
ATOM 823 O O . GLY A 1 102 ? 8.629 -5.208 -3.409 1.00 73.94 102 GLY A O 1
ATOM 824 N N . ARG A 1 103 ? 9.199 -4.016 -5.231 1.00 77.50 103 ARG A N 1
ATOM 825 C CA . ARG A 1 103 ? 8.551 -2.767 -4.802 1.00 77.50 103 ARG A CA 1
ATOM 826 C C . ARG A 1 103 ? 7.035 -2.933 -4.791 1.00 77.50 103 ARG A C 1
ATOM 828 O O . ARG A 1 103 ? 6.403 -2.576 -3.797 1.00 77.50 103 ARG A O 1
ATOM 835 N N . LYS A 1 104 ? 6.474 -3.554 -5.834 1.00 79.75 104 LYS A N 1
ATOM 836 C CA . LYS A 1 104 ? 5.032 -3.826 -5.950 1.00 79.75 104 LYS A CA 1
ATOM 837 C C . LYS A 1 104 ? 4.529 -4.663 -4.777 1.00 79.75 104 LYS A C 1
ATOM 839 O O . LYS A 1 104 ? 3.639 -4.238 -4.041 1.00 79.75 104 LYS A O 1
ATOM 844 N N . LEU A 1 105 ? 5.163 -5.812 -4.535 1.00 76.62 105 LEU A N 1
ATOM 845 C CA . LEU A 1 105 ? 4.850 -6.684 -3.395 1.00 76.62 105 LEU A CA 1
ATOM 846 C C . LEU A 1 105 ? 4.947 -5.942 -2.058 1.00 76.62 105 LEU A C 1
ATOM 848 O O . LEU A 1 105 ? 4.055 -6.063 -1.218 1.00 76.62 105 LEU A O 1
ATOM 852 N N . GLY A 1 106 ? 5.998 -5.140 -1.876 1.00 78.75 106 GLY A N 1
ATOM 853 C CA . GLY A 1 106 ? 6.174 -4.328 -0.678 1.00 78.75 106 GLY A CA 1
ATOM 854 C C . GLY A 1 106 ? 5.017 -3.356 -0.460 1.00 78.75 106 GLY A C 1
ATOM 855 O O . GLY A 1 106 ? 4.477 -3.289 0.643 1.00 78.75 106 GLY A O 1
ATOM 856 N N . VAL A 1 107 ? 4.590 -2.643 -1.503 1.00 83.31 107 VAL A N 1
ATOM 857 C CA . VAL A 1 107 ? 3.529 -1.638 -1.384 1.00 83.31 107 VAL A CA 1
ATOM 858 C C . VAL A 1 107 ? 2.169 -2.282 -1.107 1.00 83.31 107 VAL A C 1
ATOM 860 O O . VAL A 1 107 ? 1.484 -1.882 -0.164 1.00 83.31 107 VAL A O 1
ATOM 863 N N . PHE A 1 108 ? 1.799 -3.311 -1.874 1.00 82.19 108 PHE A N 1
ATOM 864 C CA . PHE A 1 108 ? 0.501 -3.983 -1.743 1.00 82.19 108 PHE A CA 1
ATOM 865 C C . PHE A 1 108 ? 0.341 -4.759 -0.432 1.00 82.19 108 PHE A C 1
ATOM 867 O O . PHE A 1 108 ? -0.786 -4.965 0.013 1.00 82.19 108 PHE A O 1
ATOM 874 N N . ILE A 1 109 ? 1.437 -5.177 0.207 1.00 80.56 109 ILE A N 1
ATOM 875 C CA . ILE A 1 109 ? 1.386 -5.924 1.471 1.00 80.56 109 ILE A CA 1
ATOM 876 C C . ILE A 1 109 ? 1.587 -4.998 2.675 1.00 80.56 109 ILE A C 1
ATOM 878 O O . ILE A 1 109 ? 0.793 -5.041 3.616 1.00 80.56 109 ILE A O 1
ATOM 882 N N . MET A 1 110 ? 2.617 -4.145 2.670 1.00 80.81 110 MET A N 1
ATOM 883 C CA . MET A 1 110 ? 2.983 -3.372 3.863 1.00 80.81 110 MET A CA 1
ATOM 884 C C . MET A 1 110 ? 2.037 -2.201 4.132 1.00 80.81 110 MET A C 1
ATOM 886 O O . MET A 1 110 ? 1.655 -1.988 5.284 1.00 80.81 110 MET A O 1
ATOM 890 N N . PHE A 1 111 ? 1.626 -1.440 3.110 1.00 84.12 111 PHE A N 1
ATOM 891 C CA . PHE A 1 111 ? 0.803 -0.245 3.343 1.00 84.12 111 PHE A CA 1
ATOM 892 C C . PHE A 1 111 ? -0.593 -0.563 3.881 1.00 84.12 111 PHE A C 1
ATOM 894 O O . PHE A 1 111 ? -1.001 0.105 4.832 1.00 84.12 111 PHE A O 1
ATOM 901 N N . PRO A 1 112 ? -1.325 -1.578 3.380 1.00 84.88 112 PRO A N 1
ATOM 902 C CA . PRO A 1 112 ? -2.600 -1.964 3.981 1.00 84.88 112 PRO A CA 1
ATOM 903 C C . PRO A 1 112 ? -2.465 -2.400 5.441 1.00 84.88 112 PRO A C 1
ATOM 905 O O . PRO A 1 112 ? -3.308 -2.044 6.264 1.00 84.88 112 PRO A O 1
ATOM 908 N N . GLN A 1 113 ? -1.389 -3.115 5.787 1.00 82.19 113 GLN A N 1
ATOM 909 C CA . GLN A 1 113 ? -1.125 -3.521 7.167 1.00 82.19 113 GLN A CA 1
ATOM 910 C C . GLN A 1 113 ? -0.863 -2.307 8.060 1.00 82.19 113 GLN A C 1
ATOM 912 O O . GLN A 1 113 ? -1.545 -2.132 9.068 1.00 82.19 113 GLN A O 1
ATOM 917 N N . LEU A 1 114 ? 0.055 -1.420 7.669 1.00 84.38 114 LEU A N 1
ATOM 918 C CA . LEU A 1 114 ? 0.353 -0.194 8.415 1.00 84.38 114 LEU A CA 1
ATOM 919 C C . LEU A 1 114 ? -0.884 0.703 8.565 1.00 84.38 114 LEU A C 1
ATOM 921 O O . LEU A 1 114 ? -1.158 1.202 9.657 1.00 84.38 114 LEU A O 1
ATOM 925 N N . ALA A 1 115 ? -1.673 0.857 7.501 1.00 87.31 115 ALA A N 1
ATOM 926 C CA . ALA A 1 115 ? -2.910 1.629 7.516 1.00 87.31 115 ALA A CA 1
ATOM 927 C C . ALA A 1 115 ? -3.937 1.057 8.504 1.00 87.31 115 ALA A C 1
ATOM 929 O O . ALA A 1 115 ? -4.609 1.816 9.208 1.00 87.31 115 ALA A O 1
ATOM 930 N N . LEU A 1 116 ? -4.032 -0.271 8.603 1.00 84.06 116 LEU A N 1
ATOM 931 C CA . LEU A 1 116 ? -4.913 -0.958 9.545 1.00 84.06 116 LEU A CA 1
ATOM 932 C C . LEU A 1 116 ? -4.445 -0.764 10.991 1.00 84.06 116 LEU A C 1
ATOM 934 O O . LEU A 1 116 ? -5.266 -0.460 11.859 1.00 84.06 116 LEU A O 1
ATOM 938 N N . ILE A 1 117 ? -3.136 -0.854 11.245 1.00 82.81 117 ILE A N 1
ATOM 939 C CA . ILE A 1 117 ? -2.535 -0.601 12.564 1.00 82.81 117 ILE A CA 1
ATOM 940 C C . ILE A 1 117 ? -2.836 0.829 13.017 1.00 82.81 117 ILE A C 1
ATOM 942 O O . ILE A 1 117 ? -3.420 1.032 14.083 1.00 82.81 117 ILE A O 1
ATOM 946 N N . ILE A 1 118 ? -2.504 1.819 12.184 1.00 85.75 118 ILE A N 1
ATOM 947 C CA . ILE A 1 118 ? -2.718 3.240 12.486 1.00 85.75 118 ILE A CA 1
ATOM 948 C C . ILE A 1 118 ? -4.207 3.518 12.715 1.00 85.75 118 ILE A C 1
ATOM 950 O O . ILE A 1 118 ? -4.575 4.122 13.722 1.00 85.75 118 ILE A O 1
ATOM 954 N N . SER A 1 119 ? -5.079 3.023 11.833 1.00 86.19 119 SER A N 1
ATOM 955 C CA . SER A 1 119 ? -6.528 3.234 11.948 1.00 86.19 119 SER A CA 1
ATOM 956 C C . SER A 1 119 ? -7.103 2.610 13.218 1.00 86.19 119 SER A C 1
ATOM 958 O O . SER A 1 119 ? -7.953 3.213 13.872 1.00 86.19 119 SER A O 1
ATOM 960 N N . THR A 1 120 ? -6.605 1.438 13.617 1.00 82.81 120 THR A N 1
ATOM 961 C CA . THR A 1 120 ? -7.000 0.775 14.866 1.00 82.81 120 THR A CA 1
ATOM 962 C C . THR A 1 120 ? -6.590 1.597 16.082 1.00 82.81 120 THR A C 1
ATOM 964 O O . THR A 1 120 ? -7.402 1.793 16.989 1.00 82.81 120 THR A O 1
ATOM 967 N N . VAL A 1 121 ? -5.360 2.117 16.106 1.00 83.88 121 VAL A N 1
ATOM 968 C CA . VAL A 1 121 ? -4.862 2.963 17.202 1.00 83.88 121 VAL A CA 1
ATOM 969 C C . VAL A 1 121 ? -5.689 4.244 17.311 1.00 83.88 121 VAL A C 1
ATOM 971 O O . VAL A 1 121 ? -6.195 4.556 18.389 1.00 83.88 121 VAL A O 1
ATOM 974 N N . VAL A 1 122 ? -5.900 4.952 16.200 1.00 85.94 122 VAL A N 1
ATOM 975 C CA . VAL A 1 122 ? -6.661 6.212 16.172 1.00 85.94 122 VAL A CA 1
ATOM 976 C C . VAL A 1 122 ? -8.115 5.996 16.596 1.00 85.94 122 VAL A C 1
ATOM 978 O O . VAL A 1 122 ? -8.629 6.734 17.440 1.00 85.94 122 VAL A O 1
ATOM 981 N N . ALA A 1 123 ? -8.777 4.959 16.077 1.00 83.69 123 ALA A N 1
ATOM 982 C CA . ALA A 1 123 ? -10.138 4.622 16.483 1.00 83.69 123 ALA A CA 1
ATOM 983 C C . ALA A 1 123 ? -10.204 4.262 17.975 1.00 83.69 123 ALA A C 1
ATOM 985 O O . ALA A 1 123 ? -11.110 4.692 18.686 1.00 83.69 123 ALA A O 1
ATOM 986 N N . SER A 1 124 ? -9.220 3.527 18.490 1.00 78.94 124 SER A N 1
ATOM 987 C CA . SER A 1 124 ? -9.173 3.175 19.912 1.00 78.94 124 SER A CA 1
ATOM 988 C C . SER A 1 124 ? -9.024 4.415 20.793 1.00 78.94 124 SER A C 1
ATOM 990 O O . SER A 1 124 ? -9.756 4.559 21.771 1.00 78.94 124 SER A O 1
ATOM 992 N N . LEU A 1 125 ? -8.154 5.357 20.411 1.00 82.31 125 LEU A N 1
ATOM 993 C CA . LEU A 1 125 ? -7.980 6.631 21.113 1.00 82.31 125 LEU A CA 1
ATOM 994 C C . LEU A 1 125 ? -9.253 7.481 21.106 1.00 82.31 125 LEU A C 1
ATOM 996 O O . LEU A 1 125 ? -9.621 8.016 22.148 1.00 82.31 125 LEU A O 1
ATOM 1000 N N . TYR A 1 126 ? -9.970 7.575 19.982 1.00 81.94 126 TYR A N 1
ATOM 1001 C CA . TYR A 1 126 ? -11.245 8.301 19.938 1.00 81.94 126 TYR A CA 1
ATOM 1002 C C . TYR A 1 126 ? -12.277 7.677 20.882 1.00 81.94 126 TYR A C 1
ATOM 1004 O O . TYR A 1 126 ? -12.982 8.386 21.604 1.00 81.94 126 TYR A O 1
ATOM 1012 N N . TRP A 1 127 ? -12.405 6.348 20.875 1.00 75.75 127 TRP A N 1
ATOM 1013 C CA . TRP A 1 127 ? -13.395 5.666 21.708 1.00 75.75 127 TRP A CA 1
ATOM 1014 C C . TRP A 1 127 ? -13.029 5.753 23.198 1.00 75.75 127 TRP A C 1
ATOM 1016 O O . TRP A 1 127 ? -13.926 5.950 24.018 1.00 75.75 127 TRP A O 1
ATOM 1026 N N . LEU A 1 128 ? -11.736 5.715 23.542 1.00 76.62 128 LEU A N 1
ATOM 1027 C CA . LEU A 1 128 ? -11.233 6.011 24.889 1.00 76.62 128 LEU A CA 1
ATOM 1028 C C . LEU A 1 128 ? -11.502 7.466 25.289 1.00 76.62 128 LEU A C 1
ATOM 1030 O O . LEU A 1 128 ? -12.006 7.715 26.378 1.00 76.62 128 LEU A O 1
ATOM 1034 N N . TRP A 1 129 ? -11.252 8.439 24.414 1.00 77.81 129 TRP A N 1
ATOM 1035 C CA . TRP A 1 129 ? -11.586 9.839 24.690 1.00 77.81 129 TRP A CA 1
ATOM 1036 C C . TRP A 1 129 ? -13.075 9.990 24.993 1.00 77.81 129 TRP A C 1
ATOM 1038 O O . TRP A 1 129 ? -13.466 10.591 25.991 1.00 77.81 129 TRP A O 1
ATOM 1048 N N . LYS A 1 130 ? -13.932 9.419 24.145 1.00 75.00 130 LYS A N 1
ATOM 1049 C CA . LYS A 1 130 ? -15.387 9.458 24.317 1.00 75.00 130 LYS A CA 1
ATOM 1050 C C . LYS A 1 130 ? -15.841 8.814 25.634 1.00 75.00 130 LYS A C 1
ATOM 1052 O O . LYS A 1 130 ? -16.877 9.211 26.163 1.00 75.00 130 LYS A O 1
ATOM 1057 N N . LEU A 1 131 ? -15.086 7.839 26.143 1.00 70.69 131 LEU A N 1
ATOM 1058 C CA . LEU A 1 131 ? -15.307 7.200 27.439 1.00 70.69 131 LEU A CA 1
ATOM 1059 C C . LEU A 1 131 ? -15.037 8.164 28.601 1.00 70.69 131 LEU A C 1
ATOM 1061 O O . LEU A 1 131 ? -15.887 8.329 29.472 1.00 70.69 131 LEU A O 1
ATOM 1065 N N . PHE A 1 132 ? -13.853 8.778 28.618 1.00 72.81 132 PHE A N 1
ATOM 1066 C CA . PHE A 1 132 ? -13.379 9.595 29.741 1.00 72.81 132 PHE A CA 1
ATOM 1067 C C . PHE A 1 132 ? -13.884 11.040 29.701 1.00 72.81 132 PHE A C 1
ATOM 1069 O O . PHE A 1 132 ? -13.935 11.708 30.732 1.00 72.81 132 PHE A O 1
ATOM 1076 N N . CYS A 1 133 ? -14.320 11.512 28.536 1.00 68.12 133 CYS A N 1
ATOM 1077 C CA . CYS A 1 133 ? -15.018 12.777 28.363 1.00 68.12 133 CYS A CA 1
ATOM 1078 C C . CYS A 1 133 ? -16.464 12.512 27.926 1.00 68.12 133 CYS A C 1
ATOM 1080 O O . CYS A 1 133 ? -16.808 12.747 26.759 1.00 68.12 133 CYS A O 1
ATOM 1082 N N . PRO A 1 134 ? -17.340 12.026 28.826 1.00 58.41 134 PRO A N 1
ATOM 1083 C CA . PRO A 1 134 ? -18.755 11.964 28.515 1.00 58.41 134 PRO A CA 1
ATOM 1084 C C . PRO A 1 134 ? -19.227 13.383 28.189 1.00 58.41 134 PRO A C 1
ATOM 1086 O O . PRO A 1 134 ? -18.965 14.331 28.934 1.00 58.41 134 PRO A O 1
ATOM 1089 N N . ARG A 1 135 ? -19.910 13.543 27.050 1.00 56.62 135 ARG A N 1
ATOM 1090 C CA . ARG A 1 135 ? -20.611 14.791 26.738 1.00 56.62 135 ARG A CA 1
ATOM 1091 C C . ARG A 1 135 ? -21.503 15.111 27.940 1.00 56.62 135 ARG A C 1
ATOM 1093 O O . ARG A 1 135 ? -22.456 14.376 28.185 1.00 56.62 135 ARG A O 1
ATOM 1100 N N . ARG A 1 136 ? -21.226 16.211 28.655 1.00 50.12 136 ARG A N 1
ATOM 1101 C CA . ARG A 1 136 ? -22.278 16.951 29.364 1.00 50.12 136 ARG A CA 1
ATOM 1102 C C . ARG A 1 136 ? -23.248 17.404 28.284 1.00 50.12 136 ARG A C 1
ATOM 1104 O O . ARG A 1 136 ? -23.082 18.473 27.703 1.00 50.12 136 ARG A O 1
ATOM 1111 N N . ILE A 1 137 ? -24.204 16.552 27.949 1.00 53.28 137 ILE A N 1
ATOM 1112 C CA . ILE A 1 137 ? -25.422 17.022 27.319 1.00 53.28 137 ILE A CA 1
ATOM 1113 C C . ILE A 1 137 ? -26.069 17.863 28.420 1.00 53.28 137 ILE A C 1
ATOM 1115 O O . ILE A 1 137 ? -26.420 17.352 29.479 1.00 53.28 137 ILE A O 1
ATOM 1119 N N . LYS A 1 138 ? -26.040 19.186 28.240 1.00 48.00 138 LYS A N 1
ATOM 1120 C CA . LYS A 1 138 ? -26.929 20.076 28.975 1.00 48.00 138 LYS A CA 1
ATOM 1121 C C . LYS A 1 138 ? -28.317 19.721 28.459 1.00 48.00 138 LYS A C 1
ATOM 1123 O O . LYS A 1 138 ? -28.674 20.156 27.368 1.00 48.00 138 LYS A O 1
ATOM 1128 N N . ASP A 1 139 ? -29.014 18.857 29.182 1.00 43.41 139 ASP A N 1
ATOM 1129 C CA . ASP A 1 139 ? -30.449 18.698 29.008 1.00 43.41 139 ASP A CA 1
ATOM 1130 C C . ASP A 1 139 ? -31.066 20.048 29.399 1.00 43.41 139 ASP A C 1
ATOM 1132 O O . ASP A 1 139 ? -30.886 20.518 30.527 1.00 43.41 139 ASP A O 1
ATOM 1136 N N . GLY A 1 140 ? -31.626 20.731 28.401 1.00 40.69 140 GLY A N 1
ATOM 1137 C CA . GLY A 1 140 ? -32.448 21.926 28.563 1.00 40.69 140 GLY A CA 1
ATOM 1138 C C . GLY A 1 140 ? -33.906 21.536 28.700 1.00 40.69 140 GLY A C 1
ATOM 1139 O O . GLY A 1 140 ? -34.291 20.528 28.065 1.00 40.69 140 GLY A O 1
#

pLDDT: mean 76.13, std 14.2, range [39.41, 92.5]

Radius of gyration: 23.91 Å; chains: 1; bounding box: 55×32×65 Å

Sequence (140 aa):
MFWISLQELFSLGPFLAIPIFFVCVWVRGRKRGFVGFAMAVFLSAALISAIPILLLLIDEWHLEQEIALLDRDGDGIWSIDEQRSWTEEESKNMAYYIGDGGRKLGVFIMFPQLALIISTVVASLYWLWKLFCPRRIKDG

Secondary structure (DSSP, 8-state):
-----HHHHHHTHHHHHHHHHHHHHHHTT-HHHHHHHHHHHHHHHHHHHHHHHHHHHHHHHHHHHHHHTT-SS-SSS--HHHHHT--HHHHHHHHHHHHTHHHHHHHHHHHHHHHHHHHHHHHHHHHHHHHHS-------

Foldseek 3Di:
DDCPDVVNLVVCVVVLCVLVVVQCVVCVVPPVSVCVLVVQLLVQLCVQLVVLLVVVVVVVVVLVVLLCVLPPVNPPDRDPVSVVVDDPVSVVSVVCNVVVPVVNVCSVPVSSSVSSSVSSVVSSVVVVCCVVDPPPPVPD